Protein AF-A0ABD5TLG0-F1 (afdb_monomer_lite)

pLDDT: mean 77.04, std 17.47, range [35.22, 97.5]

Secondary structure (DSSP, 8-state):
--B-TTT--B-SSHHHHHHHHTTSTT-SS-----------PPPP--------TTHHHHHHHHHHHHHHHHHHHHHHHHHHHHHHHHHHHHHHHHHHHHHHHHHHHHHHHHHHHHHHHHHHHHHHHHHHHHHHHHHHHHHHHHHHTTPPPP-HHHHHHHHHHHHHHHHHHHHHHHHHHHHH-

Foldseek 3Di:
DDADPQPRDDDPDPVVVVVCLVVPPCSPPDDDPPDDPDDDDDDDDDDDDDPDVVVVVVVVVVVVVVVVVVVVVVVVVVVVVVVVVVVVVVVVVVVVVVVVVVVVVVVVVVVVVVVVVVVVVVVVVVVVVVVVVVVVVVVVVVVVDPDDDDCPVVVVVVVVVVCVVVVVVVVVVVVVVVVVD

Sequence (181 aa):
MPACVHCGEEHPLPGSYMSHVLRCKDGNGTKPSSQSSVETPLEEKPDGSSDSPLESRVERIVASQLEPVETELDRLAADIEEVERFATVSLGERRLSQAEANLAEYSASLTEFSERTLEKVNDLEARLEFQTIVLAAIVEAIAESEIEVDASEIQAYRSEQLVTERSASNQLEAAIDELQS

Structure (mmCIF, N/CA/C/O backbone):
data_AF-A0ABD5TLG0-F1
#
_entry.id   AF-A0ABD5TLG0-F1
#
loop_
_atom_site.group_PDB
_atom_site.id
_atom_site.type_symbol
_atom_site.label_atom_id
_atom_site.label_alt_id
_atom_site.label_comp_id
_atom_site.label_asym_id
_atom_site.label_entity_id
_atom_site.label_seq_id
_atom_site.pdbx_PDB_ins_code
_atom_site.Cartn_x
_atom_site.Cartn_y
_atom_site.Cartn_z
_atom_site.occupancy
_atom_site.B_iso_or_equiv
_atom_site.auth_seq_id
_atom_site.auth_comp_id
_atom_site.auth_asym_id
_atom_site.auth_atom_id
_atom_site.pdbx_PDB_model_num
ATOM 1 N N . MET A 1 1 ? 36.985 -13.322 -5.730 1.00 60.03 1 MET A N 1
ATOM 2 C CA . MET A 1 1 ? 35.787 -12.464 -5.611 1.00 60.03 1 MET A CA 1
ATOM 3 C C . MET A 1 1 ? 35.719 -11.609 -6.866 1.00 60.03 1 MET A C 1
ATOM 5 O O . MET A 1 1 ? 36.786 -11.213 -7.323 1.00 60.03 1 MET A O 1
ATOM 9 N N . PRO A 1 2 ? 34.548 -11.402 -7.492 1.00 66.94 2 PRO A N 1
ATOM 10 C CA . PRO A 1 2 ? 34.467 -10.531 -8.657 1.00 66.94 2 PRO A CA 1
ATOM 11 C C . PRO A 1 2 ? 34.753 -9.089 -8.222 1.00 66.94 2 PRO A C 1
ATOM 13 O O . PRO A 1 2 ? 34.002 -8.501 -7.443 1.00 66.94 2 PRO A O 1
ATOM 16 N N . ALA A 1 3 ? 35.873 -8.552 -8.698 1.00 68.19 3 ALA A N 1
ATOM 17 C CA . ALA A 1 3 ? 36.226 -7.151 -8.537 1.00 68.19 3 ALA A CA 1
ATOM 18 C C . ALA A 1 3 ? 35.703 -6.357 -9.735 1.00 68.19 3 ALA A C 1
ATOM 20 O O . ALA A 1 3 ? 35.716 -6.836 -10.876 1.00 68.19 3 ALA A O 1
ATOM 21 N N . CYS A 1 4 ? 35.219 -5.146 -9.489 1.00 71.44 4 CYS A N 1
ATOM 22 C CA . CYS A 1 4 ? 34.874 -4.234 -10.568 1.00 71.44 4 CYS A CA 1
ATOM 23 C C . CYS A 1 4 ? 36.156 -3.786 -11.287 1.00 71.44 4 CYS A C 1
ATOM 25 O O . CYS A 1 4 ? 37.062 -3.236 -10.671 1.00 71.44 4 CYS A O 1
ATOM 27 N N . VAL A 1 5 ? 36.229 -3.985 -12.605 1.00 65.25 5 VAL A N 1
ATOM 28 C CA . VAL A 1 5 ? 37.419 -3.654 -13.417 1.00 65.25 5 VAL A CA 1
ATOM 29 C C . VAL A 1 5 ? 37.673 -2.136 -13.488 1.00 65.25 5 VAL A C 1
ATOM 31 O O . VAL A 1 5 ? 38.778 -1.705 -13.806 1.00 65.25 5 VAL A O 1
ATOM 34 N N . HIS A 1 6 ? 36.670 -1.312 -13.166 1.00 66.44 6 HIS A N 1
ATOM 35 C CA . HIS A 1 6 ? 36.757 0.149 -13.251 1.00 66.44 6 HIS A CA 1
ATOM 36 C C . HIS A 1 6 ? 37.205 0.821 -11.949 1.00 66.44 6 HIS A C 1
ATOM 38 O O . HIS A 1 6 ? 38.019 1.738 -12.002 1.00 66.44 6 HIS A O 1
ATOM 44 N N . CYS A 1 7 ? 36.707 0.376 -10.794 1.00 73.94 7 CYS A N 1
ATOM 45 C CA . CYS A 1 7 ? 37.020 0.983 -9.493 1.00 73.94 7 CYS A CA 1
ATOM 46 C C . CYS A 1 7 ? 37.815 0.063 -8.553 1.00 73.94 7 CYS A C 1
ATOM 48 O O . CYS A 1 7 ? 38.250 0.509 -7.497 1.00 73.94 7 CYS A O 1
ATOM 50 N N . GLY A 1 8 ? 38.003 -1.211 -8.913 1.00 68.75 8 GLY A N 1
ATOM 51 C CA . GLY A 1 8 ? 38.721 -2.192 -8.100 1.00 68.75 8 GLY A CA 1
ATOM 52 C C . GLY A 1 8 ? 37.966 -2.680 -6.861 1.00 68.75 8 GLY A C 1
ATOM 53 O O . GLY A 1 8 ? 38.524 -3.470 -6.107 1.00 68.75 8 GLY A O 1
ATOM 54 N N . GLU A 1 9 ? 36.718 -2.251 -6.636 1.00 75.44 9 GLU A N 1
ATOM 55 C CA . GLU A 1 9 ? 35.939 -2.700 -5.478 1.00 75.44 9 GLU A CA 1
ATOM 56 C C . GLU A 1 9 ? 35.571 -4.183 -5.599 1.00 75.44 9 GLU A C 1
ATOM 58 O O . GLU A 1 9 ? 35.035 -4.644 -6.614 1.00 75.44 9 GLU A O 1
ATOM 63 N N . GLU A 1 10 ? 35.879 -4.938 -4.544 1.00 74.56 10 GLU A N 1
ATOM 64 C CA . GLU A 1 10 ? 35.565 -6.357 -4.438 1.00 74.56 10 GLU A CA 1
ATOM 65 C C . GLU A 1 10 ? 34.160 -6.555 -3.881 1.00 74.56 10 GLU A C 1
ATOM 67 O O . GLU A 1 10 ? 33.802 -6.043 -2.818 1.00 74.56 10 GLU A O 1
ATOM 72 N N . HIS A 1 11 ? 33.361 -7.354 -4.585 1.00 71.25 11 HIS A N 1
ATOM 73 C CA . HIS A 1 11 ? 31.997 -7.642 -4.173 1.00 71.25 11 HIS A CA 1
ATOM 74 C C . HIS A 1 11 ? 31.860 -9.114 -3.768 1.00 71.25 11 HIS A C 1
ATOM 76 O O . HIS A 1 11 ? 32.048 -10.004 -4.602 1.00 71.25 11 HIS A O 1
ATOM 82 N N . PRO A 1 12 ? 31.514 -9.403 -2.499 1.00 62.59 12 PRO A N 1
ATOM 83 C CA . PRO A 1 12 ? 31.435 -10.776 -2.004 1.00 62.59 12 PRO A CA 1
ATOM 84 C C . PRO A 1 12 ? 30.191 -11.522 -2.508 1.00 62.59 12 PRO A C 1
ATOM 86 O O . PRO A 1 12 ? 30.171 -12.750 -2.483 1.00 62.59 12 PRO A O 1
ATOM 89 N N . LEU A 1 13 ? 29.162 -10.808 -2.985 1.00 68.25 13 LEU A N 1
ATOM 90 C CA . LEU A 1 13 ? 27.903 -11.385 -3.452 1.00 68.25 13 LEU A CA 1
ATOM 91 C C . LEU A 1 13 ? 27.626 -11.003 -4.920 1.00 68.25 13 LEU A C 1
ATOM 93 O O . LEU A 1 13 ? 27.804 -9.845 -5.304 1.00 68.25 13 LEU A O 1
ATOM 97 N N . PRO A 1 14 ? 27.128 -11.935 -5.755 1.00 61.38 14 PRO A N 1
ATOM 98 C CA . PRO A 1 14 ? 26.862 -11.665 -7.172 1.00 61.38 14 PRO A CA 1
ATOM 99 C C . PRO A 1 14 ? 25.800 -10.571 -7.381 1.00 61.38 14 PRO A C 1
ATOM 101 O O . PRO A 1 14 ? 25.885 -9.801 -8.337 1.00 61.38 14 PRO A O 1
ATOM 104 N N . GLY A 1 15 ? 24.847 -10.436 -6.451 1.00 63.81 15 GLY A N 1
ATOM 105 C CA . GLY A 1 15 ? 23.844 -9.366 -6.476 1.00 63.81 15 GLY A CA 1
ATOM 106 C C . GLY A 1 15 ? 24.425 -7.971 -6.222 1.00 63.81 15 GLY A C 1
ATOM 107 O O . GLY A 1 15 ? 24.027 -7.013 -6.885 1.00 63.81 15 GLY A O 1
ATOM 108 N N . SER A 1 16 ? 25.410 -7.844 -5.322 1.00 67.75 16 SER A N 1
ATOM 109 C CA . SER A 1 16 ? 26.048 -6.549 -5.054 1.00 67.75 16 SER A CA 1
ATOM 110 C C . SER A 1 16 ? 26.929 -6.111 -6.222 1.00 67.75 16 SER A C 1
ATOM 112 O O . SER A 1 16 ? 26.905 -4.936 -6.581 1.00 67.75 16 SER A O 1
ATOM 114 N N . TYR A 1 17 ? 27.613 -7.058 -6.876 1.00 68.50 17 TYR A N 1
ATOM 115 C CA . TYR A 1 17 ? 28.402 -6.791 -8.081 1.00 68.50 17 TYR A CA 1
ATOM 116 C C . TYR A 1 17 ? 27.538 -6.211 -9.211 1.00 68.50 17 TYR A C 1
ATOM 118 O O . TYR A 1 17 ? 27.853 -5.153 -9.744 1.00 68.50 17 TYR A O 1
ATOM 126 N N . MET A 1 18 ? 26.395 -6.835 -9.516 1.00 64.62 18 MET A N 1
ATOM 127 C CA . MET A 1 18 ? 25.474 -6.347 -10.555 1.00 64.62 18 MET A CA 1
ATOM 128 C C . MET A 1 18 ? 24.918 -4.951 -10.246 1.00 64.62 18 MET A C 1
ATOM 130 O O . MET A 1 18 ? 24.881 -4.090 -11.122 1.00 64.62 18 MET A O 1
ATOM 134 N N . SER A 1 19 ? 24.538 -4.688 -8.992 1.00 70.44 19 SER A N 1
ATOM 135 C CA . SER A 1 19 ? 24.057 -3.359 -8.590 1.00 70.44 19 SER A CA 1
ATOM 136 C C . SER A 1 19 ? 25.137 -2.274 -8.674 1.00 70.44 19 SER A C 1
ATOM 138 O O . SER A 1 19 ? 24.830 -1.123 -8.986 1.00 70.44 19 SER A O 1
ATOM 140 N N . HIS A 1 20 ? 26.395 -2.647 -8.422 1.00 71.44 20 HIS A N 1
ATOM 141 C CA . HIS A 1 20 ? 27.536 -1.748 -8.491 1.00 71.44 20 HIS A CA 1
ATOM 142 C C . HIS A 1 20 ? 27.929 -1.459 -9.941 1.00 71.44 20 HIS A C 1
ATOM 144 O O . HIS A 1 20 ? 28.106 -0.298 -10.286 1.00 71.44 20 HIS A O 1
ATOM 150 N N . VAL A 1 21 ? 27.990 -2.466 -10.820 1.00 66.62 21 VAL A N 1
ATOM 151 C CA . VAL A 1 21 ? 28.310 -2.275 -12.250 1.00 66.62 21 VAL A CA 1
ATOM 152 C C . VAL A 1 21 ? 27.345 -1.286 -12.917 1.00 66.62 21 VAL A C 1
ATOM 154 O O . VAL A 1 21 ? 27.785 -0.436 -13.684 1.00 66.62 21 VAL A O 1
ATOM 157 N N . LEU A 1 22 ? 26.060 -1.313 -12.546 1.00 66.12 22 LEU A N 1
ATOM 158 C CA . LEU A 1 22 ? 25.034 -0.396 -13.066 1.00 66.12 22 LEU A CA 1
ATOM 159 C C . LEU A 1 22 ? 25.115 1.040 -12.517 1.00 66.12 22 LEU A C 1
ATOM 161 O O . LEU A 1 22 ? 24.463 1.936 -13.048 1.00 66.12 22 LEU A O 1
ATOM 165 N N . ARG A 1 23 ? 25.853 1.265 -11.425 1.00 66.31 23 ARG A N 1
ATOM 166 C CA . ARG A 1 23 ? 26.000 2.579 -10.768 1.00 66.31 23 ARG A CA 1
ATOM 167 C C . ARG A 1 23 ? 27.424 3.121 -10.821 1.00 66.31 23 ARG A C 1
ATOM 169 O O . ARG A 1 23 ? 27.643 4.288 -10.502 1.00 66.31 23 ARG A O 1
ATOM 176 N N . CYS A 1 24 ? 28.388 2.280 -11.181 1.00 69.25 24 CYS A N 1
ATOM 177 C CA . CYS A 1 24 ? 29.775 2.658 -11.345 1.00 69.25 24 CYS A CA 1
ATOM 178 C C . CYS A 1 24 ? 29.843 3.700 -12.459 1.00 69.25 24 CYS A C 1
ATOM 180 O O . CYS A 1 24 ? 29.326 3.486 -13.555 1.00 69.25 24 CYS A O 1
ATOM 182 N N . LYS A 1 25 ? 30.459 4.842 -12.149 1.00 56.72 25 LYS A N 1
ATOM 183 C CA . LYS A 1 25 ? 30.400 6.075 -12.943 1.00 56.72 25 LYS A CA 1
ATOM 184 C C . LYS A 1 25 ? 30.894 5.906 -14.391 1.00 56.72 25 LYS A C 1
ATOM 186 O O . LYS A 1 25 ? 30.492 6.684 -15.243 1.00 56.72 25 LYS A O 1
ATOM 191 N N . ASP A 1 26 ? 31.659 4.842 -14.653 1.00 56.91 26 ASP A N 1
ATOM 192 C CA . ASP A 1 26 ? 32.208 4.467 -15.962 1.00 56.91 26 ASP A CA 1
ATOM 193 C C . ASP A 1 26 ? 31.861 3.013 -16.375 1.00 56.91 26 ASP A C 1
ATOM 195 O O . ASP A 1 26 ? 32.507 2.447 -17.255 1.00 56.91 26 ASP A O 1
ATOM 199 N N . GLY A 1 27 ? 30.893 2.370 -15.705 1.00 48.38 27 GLY A N 1
ATOM 200 C CA . GLY A 1 27 ? 30.551 0.946 -15.873 1.00 48.38 27 GLY A CA 1
ATOM 201 C C . GLY A 1 27 ? 29.546 0.637 -16.988 1.00 48.38 27 GLY A C 1
ATOM 202 O O . GLY A 1 27 ? 29.405 -0.522 -17.380 1.00 48.38 27 GLY A O 1
ATOM 203 N N . ASN A 1 28 ? 28.880 1.654 -17.543 1.00 49.31 28 ASN A N 1
ATOM 204 C CA . ASN A 1 28 ? 28.028 1.498 -18.721 1.00 49.31 28 ASN A CA 1
ATOM 205 C C . ASN A 1 28 ? 28.885 1.526 -19.994 1.00 49.31 28 ASN A C 1
ATOM 207 O O . ASN A 1 28 ? 29.003 2.550 -20.654 1.00 49.31 28 ASN A O 1
ATOM 211 N N . GLY A 1 29 ? 29.500 0.390 -20.328 1.00 46.25 29 GLY A N 1
ATOM 212 C CA . GLY A 1 29 ? 29.783 0.005 -21.717 1.00 46.25 29 GLY A CA 1
ATOM 213 C C . GLY A 1 29 ? 30.727 0.870 -22.562 1.00 46.25 29 GLY A C 1
ATOM 214 O O . GLY A 1 29 ? 30.914 0.550 -23.730 1.00 46.25 29 GLY A O 1
ATOM 215 N N . THR A 1 30 ? 31.364 1.912 -22.029 1.00 45.78 30 THR A N 1
ATOM 216 C CA . THR A 1 30 ? 32.297 2.748 -22.798 1.00 45.78 30 THR A CA 1
ATOM 217 C C . THR A 1 30 ? 33.642 2.870 -22.095 1.00 45.78 30 THR A C 1
ATOM 219 O O . THR A 1 30 ? 33.919 3.839 -21.392 1.00 45.78 30 THR A O 1
ATOM 222 N N . LYS A 1 31 ? 34.539 1.918 -22.358 1.00 39.62 31 LYS A N 1
ATOM 223 C CA . LYS A 1 31 ? 35.945 2.282 -22.547 1.00 39.62 31 LYS A CA 1
ATOM 224 C C . LYS A 1 31 ? 36.319 1.985 -23.997 1.00 39.62 31 LYS A C 1
ATOM 226 O O . LYS A 1 31 ? 36.220 0.824 -24.395 1.00 39.62 31 LYS A O 1
ATOM 231 N N . PRO A 1 32 ? 36.768 2.979 -24.786 1.00 39.19 32 PRO A N 1
ATOM 232 C CA . PRO A 1 32 ? 37.540 2.670 -25.976 1.00 39.19 32 PRO A CA 1
ATOM 233 C C . PRO A 1 32 ? 38.790 1.917 -25.513 1.00 39.19 32 PRO A C 1
ATOM 235 O O . PRO A 1 32 ? 39.414 2.283 -24.514 1.00 39.19 32 PRO A O 1
ATOM 238 N N . SER A 1 33 ? 39.111 0.826 -26.203 1.00 38.72 33 SER A N 1
ATOM 239 C CA . SER A 1 33 ? 40.317 0.039 -25.969 1.00 38.72 33 SER A CA 1
ATOM 240 C C . SER A 1 33 ? 41.541 0.959 -25.932 1.00 38.72 33 SER A C 1
ATOM 242 O O . SER A 1 33 ? 41.984 1.472 -26.958 1.00 38.72 33 SER A O 1
ATOM 244 N N . SER A 1 34 ? 42.104 1.174 -24.745 1.00 44.09 34 SER A N 1
ATOM 245 C CA . SER A 1 34 ? 43.398 1.826 -24.571 1.00 44.09 34 SER A CA 1
ATOM 246 C C . SER A 1 34 ? 44.507 0.795 -24.779 1.00 44.09 34 SER A C 1
ATOM 248 O O . SER A 1 34 ? 45.222 0.452 -23.840 1.00 44.09 34 SER A O 1
ATOM 250 N N . GLN A 1 35 ? 44.616 0.267 -25.997 1.00 42.88 35 GLN A N 1
ATOM 251 C CA . GLN A 1 35 ? 45.813 -0.402 -26.502 1.00 42.88 35 GLN A CA 1
ATOM 252 C C . GLN A 1 35 ? 45.936 -0.132 -28.003 1.00 42.88 35 GLN A C 1
ATOM 254 O O . GLN A 1 35 ? 45.425 -0.877 -28.830 1.00 42.88 35 GLN A O 1
ATOM 259 N N . SER A 1 36 ? 46.633 0.949 -28.345 1.00 35.22 36 SER A N 1
ATOM 260 C CA . SER A 1 36 ? 47.393 1.031 -29.593 1.00 35.22 36 SER A CA 1
ATOM 261 C C . SER A 1 36 ? 48.515 2.050 -29.416 1.00 35.22 36 SER A C 1
ATOM 263 O O . SER A 1 36 ? 48.498 3.144 -29.972 1.00 35.22 36 SER A O 1
ATOM 265 N N . SER A 1 37 ? 49.493 1.683 -28.591 1.00 43.41 37 SER A N 1
ATOM 266 C CA . SER A 1 37 ? 50.826 2.270 -28.659 1.00 43.41 37 SER A CA 1
ATOM 267 C C . SER A 1 37 ? 51.508 1.689 -29.896 1.00 43.41 37 SER A C 1
ATOM 269 O O . SER A 1 37 ? 52.088 0.608 -29.832 1.00 43.41 37 SER A O 1
ATOM 271 N N . VAL A 1 38 ? 51.398 2.376 -31.030 1.00 38.44 38 VAL A N 1
ATOM 272 C CA . VAL A 1 38 ? 52.287 2.149 -32.173 1.00 38.44 38 VAL A CA 1
ATOM 273 C C . VAL A 1 38 ? 53.039 3.450 -32.401 1.00 38.44 38 VAL A C 1
ATOM 275 O O . VAL A 1 38 ? 52.617 4.328 -33.149 1.00 38.44 38 VAL A O 1
ATOM 278 N N . GLU A 1 39 ? 54.156 3.582 -31.690 1.00 42.38 39 GLU A N 1
ATOM 279 C CA . GLU A 1 39 ? 55.247 4.447 -32.119 1.00 42.38 39 GLU A CA 1
ATOM 280 C C . GLU A 1 39 ? 55.727 3.912 -33.470 1.00 42.38 39 GLU A C 1
ATOM 282 O O . GLU A 1 39 ? 56.238 2.796 -33.559 1.00 42.38 39 GLU A O 1
ATOM 287 N N . THR A 1 40 ? 55.529 4.690 -34.532 1.00 39.88 40 THR A N 1
ATOM 288 C CA . THR A 1 40 ? 56.193 4.439 -35.815 1.00 39.88 40 THR A CA 1
ATOM 289 C C . THR A 1 40 ? 57.170 5.592 -36.048 1.00 39.88 40 THR A C 1
ATOM 291 O O . THR A 1 40 ? 56.770 6.744 -35.862 1.00 39.88 40 THR A O 1
ATOM 294 N N . PRO A 1 41 ? 58.444 5.330 -36.392 1.00 40.78 41 PRO A N 1
ATOM 295 C CA . PRO A 1 41 ? 59.437 6.381 -36.590 1.00 40.78 41 PRO A CA 1
ATOM 296 C C . PRO A 1 41 ? 59.067 7.263 -37.785 1.00 40.78 41 PRO A C 1
ATOM 298 O O . PRO A 1 41 ? 58.668 6.753 -38.830 1.00 40.78 41 PRO A O 1
ATOM 301 N N . LEU A 1 42 ? 59.241 8.580 -37.638 1.00 44.78 42 LEU A N 1
ATOM 302 C CA . LEU A 1 42 ? 59.277 9.500 -38.772 1.00 44.78 42 LEU A CA 1
ATOM 303 C C . LEU A 1 42 ? 60.458 9.129 -39.683 1.00 44.78 42 LEU A C 1
ATOM 305 O O . LEU A 1 42 ? 61.609 9.281 -39.277 1.00 44.78 42 LEU A O 1
ATOM 309 N N . GLU A 1 43 ? 60.172 8.716 -40.917 1.00 40.66 43 GLU A N 1
ATOM 310 C CA . GLU A 1 43 ? 61.109 8.855 -42.034 1.00 40.66 43 GLU A CA 1
ATOM 311 C C . GLU A 1 43 ? 60.755 10.105 -42.852 1.00 40.66 43 GLU A C 1
ATOM 313 O O . GLU A 1 43 ? 59.594 10.386 -43.154 1.00 40.66 43 GLU A O 1
ATOM 318 N N . GLU A 1 44 ? 61.786 10.886 -43.168 1.00 40.00 44 GLU A N 1
ATOM 319 C CA . GLU A 1 44 ? 61.725 12.107 -43.964 1.00 40.00 44 GLU A CA 1
ATOM 320 C C . GLU A 1 44 ? 61.554 11.839 -45.474 1.00 40.00 44 GLU A C 1
ATOM 322 O O . GLU A 1 44 ? 62.341 11.102 -46.062 1.00 40.00 44 GLU A O 1
ATOM 327 N N . LYS A 1 45 ? 60.673 12.653 -46.090 1.00 38.41 45 LYS A N 1
ATOM 328 C CA . LYS A 1 45 ? 60.737 13.261 -47.449 1.00 38.41 45 LYS A CA 1
ATOM 329 C C . LYS A 1 45 ? 60.519 12.368 -48.697 1.00 38.41 45 LYS A C 1
ATOM 331 O O . LYS A 1 45 ? 60.845 11.190 -48.668 1.00 38.41 45 LYS A O 1
ATOM 336 N N . PRO A 1 46 ? 60.025 12.929 -49.837 1.00 44.97 46 PRO A N 1
ATOM 337 C CA . PRO A 1 46 ? 60.113 14.341 -50.244 1.00 44.97 46 PRO A CA 1
ATOM 338 C C . PRO A 1 46 ? 58.794 15.046 -50.614 1.00 44.97 46 PRO A C 1
ATOM 340 O O . PRO A 1 46 ? 57.812 14.432 -51.015 1.00 44.97 46 PRO A O 1
ATOM 343 N N . ASP A 1 47 ? 58.847 16.381 -50.545 1.00 48.22 47 ASP A N 1
ATOM 344 C CA . ASP A 1 47 ? 58.015 17.299 -51.330 1.00 48.22 47 ASP A CA 1
ATOM 345 C C . ASP A 1 47 ? 57.933 16.833 -52.790 1.00 48.22 47 ASP A C 1
ATOM 347 O O . ASP A 1 47 ? 58.955 16.678 -53.464 1.00 48.22 47 ASP A O 1
ATOM 351 N N . GLY A 1 48 ? 56.713 16.646 -53.284 1.00 39.47 48 GLY A N 1
ATOM 352 C CA . GLY A 1 48 ? 56.453 16.178 -54.639 1.00 39.47 48 GLY A CA 1
ATOM 353 C C . GLY A 1 48 ? 55.026 16.486 -55.058 1.00 39.47 48 GLY A C 1
ATOM 354 O O . GLY A 1 48 ? 54.195 15.594 -55.156 1.00 39.47 48 GLY A O 1
ATOM 355 N N . SER A 1 49 ? 54.748 17.768 -55.288 1.00 52.62 49 SER A N 1
ATOM 356 C CA . SER A 1 49 ? 53.553 18.246 -55.980 1.00 52.62 49 SER A CA 1
ATOM 357 C C . SER A 1 49 ? 53.423 17.568 -57.350 1.00 52.62 4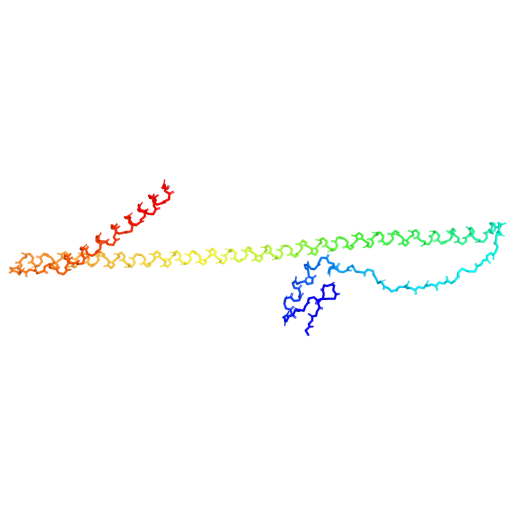9 SER A C 1
ATOM 359 O O . SER A 1 49 ? 54.046 17.971 -58.332 1.00 52.62 49 SER A O 1
ATOM 361 N N . SER A 1 50 ? 52.593 16.535 -57.414 1.00 53.16 50 SER A N 1
ATOM 362 C CA . SER A 1 50 ? 51.888 16.149 -58.627 1.00 53.16 50 SER A CA 1
ATOM 363 C C . SER A 1 50 ? 50.564 15.530 -58.210 1.00 53.16 50 SER A C 1
ATOM 365 O O . SER A 1 50 ? 50.523 14.350 -57.876 1.00 53.16 50 SER A O 1
ATOM 367 N N . ASP A 1 51 ? 49.507 16.344 -58.232 1.00 59.75 51 ASP A N 1
ATOM 368 C CA . ASP A 1 51 ? 48.114 15.895 -58.269 1.00 59.75 51 ASP A CA 1
ATOM 369 C C . ASP A 1 51 ? 47.993 14.876 -59.405 1.00 59.75 51 ASP A C 1
ATOM 371 O O . ASP A 1 51 ? 47.873 15.224 -60.588 1.00 59.75 51 ASP A O 1
ATOM 375 N N . SER A 1 52 ? 48.149 13.596 -59.076 1.00 62.22 52 SER A N 1
ATOM 376 C CA . SER A 1 52 ? 48.033 12.561 -60.081 1.00 62.22 52 SER A CA 1
ATOM 377 C C . SER A 1 52 ? 46.536 12.384 -60.350 1.00 62.22 52 SER A C 1
ATOM 379 O O . SER A 1 52 ? 45.751 12.223 -59.415 1.00 62.22 52 SER A O 1
ATOM 381 N N . PRO A 1 53 ? 46.086 12.372 -61.617 1.00 74.62 53 PRO A N 1
ATOM 382 C CA . PRO A 1 53 ? 44.669 12.187 -61.941 1.00 74.62 53 PRO A CA 1
ATOM 383 C C . PRO A 1 53 ? 44.113 10.837 -61.451 1.00 74.62 53 PRO A C 1
ATOM 385 O O . PRO A 1 53 ? 42.902 10.618 -61.485 1.00 74.62 53 PRO A O 1
ATOM 388 N N . LEU A 1 54 ? 44.992 9.925 -61.020 1.00 75.56 54 LEU A N 1
ATOM 389 C CA . LEU A 1 54 ? 44.657 8.677 -60.349 1.00 75.56 54 LEU A CA 1
ATOM 390 C C . LEU A 1 54 ? 44.296 8.901 -58.878 1.00 75.56 54 LEU A C 1
ATOM 392 O O . LEU A 1 54 ? 43.298 8.348 -58.434 1.00 75.56 54 LEU A O 1
ATOM 396 N N . GLU A 1 55 ? 45.031 9.733 -58.150 1.00 80.19 55 GLU A N 1
ATOM 397 C CA . GLU A 1 55 ? 44.789 10.021 -56.732 1.00 80.19 55 GLU A CA 1
ATOM 398 C C . GLU A 1 55 ? 43.464 10.764 -56.534 1.00 80.19 55 GLU A C 1
ATOM 400 O O . GLU A 1 55 ? 42.593 10.276 -55.815 1.00 80.19 55 GLU A O 1
ATOM 405 N N . SER A 1 56 ? 43.197 11.803 -57.334 1.00 77.94 56 SER A N 1
ATOM 406 C CA . SER A 1 56 ? 41.892 12.489 -57.324 1.00 77.94 56 SER A CA 1
ATOM 407 C C . SER A 1 56 ? 40.732 11.589 -57.786 1.00 77.94 56 SER A C 1
ATOM 409 O O . SER A 1 56 ? 39.558 11.875 -57.534 1.00 77.94 56 SER A O 1
ATOM 411 N N . ARG A 1 57 ? 41.024 10.503 -58.518 1.00 81.31 57 ARG A N 1
ATOM 412 C CA . ARG A 1 57 ? 40.017 9.523 -58.949 1.00 81.31 57 ARG A CA 1
ATOM 413 C C . ARG A 1 57 ? 39.760 8.462 -57.887 1.00 81.31 57 ARG A C 1
ATOM 415 O O . ARG A 1 57 ? 38.606 8.077 -57.721 1.00 81.31 57 ARG A O 1
ATOM 422 N N . VAL A 1 58 ? 40.794 8.020 -57.178 1.00 83.50 58 VAL A N 1
ATOM 423 C CA . VAL A 1 58 ? 40.671 7.137 -56.013 1.00 83.50 58 VAL A CA 1
ATOM 424 C C . VAL A 1 58 ? 39.893 7.852 -54.916 1.00 83.50 58 VAL A C 1
ATOM 426 O O . VAL A 1 58 ? 38.914 7.297 -54.434 1.00 83.50 58 VAL A O 1
ATOM 429 N N . GLU A 1 59 ? 40.227 9.104 -54.612 1.00 82.44 59 GLU A N 1
ATOM 430 C CA . GLU A 1 59 ? 39.542 9.895 -53.586 1.00 82.44 59 GLU A CA 1
ATOM 431 C C . GLU A 1 59 ? 38.052 10.088 -53.900 1.00 82.44 59 GLU A C 1
ATOM 433 O O . GLU A 1 59 ? 37.200 9.892 -53.039 1.00 82.44 59 GLU A O 1
ATOM 438 N N . ARG A 1 60 ? 37.702 10.340 -55.168 1.00 82.88 60 ARG A N 1
ATOM 439 C CA . ARG A 1 60 ? 36.298 10.421 -55.603 1.00 82.88 60 ARG A CA 1
ATOM 440 C C . ARG A 1 60 ? 35.551 9.093 -55.472 1.00 82.88 60 ARG A C 1
ATOM 442 O O . ARG A 1 60 ? 34.383 9.093 -55.099 1.00 82.88 60 ARG A O 1
ATOM 449 N N . ILE A 1 61 ? 36.192 7.976 -55.821 1.00 84.00 61 ILE A N 1
ATOM 450 C CA . ILE A 1 61 ? 35.575 6.646 -55.707 1.00 84.00 61 ILE A CA 1
ATOM 451 C C . ILE A 1 61 ? 35.377 6.296 -54.231 1.00 84.00 61 ILE A C 1
ATOM 453 O O . ILE A 1 61 ? 34.295 5.850 -53.860 1.00 84.00 61 ILE A O 1
ATOM 457 N N . VAL A 1 62 ? 36.382 6.554 -53.396 1.00 84.56 62 VAL A N 1
ATOM 458 C CA . VAL A 1 62 ? 36.322 6.333 -51.948 1.00 84.56 62 VAL A CA 1
ATOM 459 C C . VAL A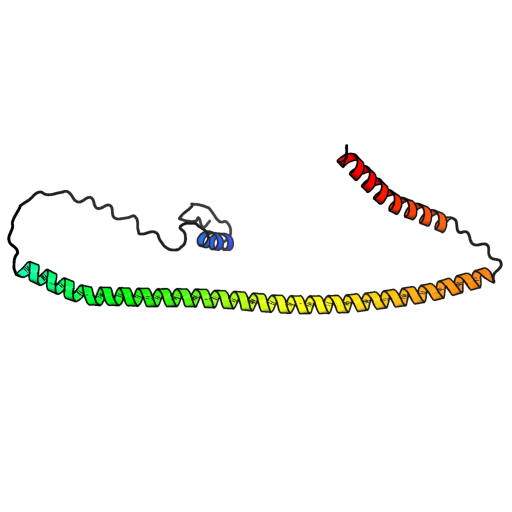 1 62 ? 35.234 7.200 -51.318 1.00 84.56 62 VAL A C 1
ATOM 461 O O . VAL A 1 62 ? 34.388 6.659 -50.619 1.00 84.56 62 VAL A O 1
ATOM 464 N N . ALA A 1 63 ? 35.155 8.490 -51.649 1.00 83.88 63 ALA A N 1
ATOM 465 C CA . ALA A 1 63 ? 34.075 9.365 -51.188 1.00 83.88 63 ALA A CA 1
ATOM 466 C C . ALA A 1 63 ? 32.688 8.854 -51.619 1.00 83.88 63 ALA A C 1
ATOM 468 O O . ALA A 1 63 ? 31.779 8.776 -50.799 1.00 83.88 63 ALA A O 1
ATOM 469 N N . SER A 1 64 ? 32.540 8.409 -52.874 1.00 84.69 64 SER A N 1
ATOM 470 C CA . SER A 1 64 ? 31.268 7.859 -53.372 1.00 84.69 64 SER A CA 1
ATOM 471 C C . SER A 1 64 ? 30.862 6.532 -52.722 1.00 84.69 64 SER A C 1
ATOM 473 O O . SER A 1 64 ? 29.691 6.168 -52.750 1.00 84.69 64 SER A O 1
ATOM 475 N N . GLN A 1 65 ? 31.825 5.787 -52.171 1.00 85.12 65 GLN A N 1
ATOM 476 C CA . GLN A 1 65 ? 31.573 4.544 -51.442 1.00 85.12 65 GLN A CA 1
ATOM 477 C C . GLN A 1 65 ? 31.407 4.770 -49.936 1.00 85.12 65 GLN A C 1
ATOM 479 O O . GLN A 1 65 ? 30.726 3.979 -49.294 1.00 85.12 65 GLN A O 1
ATOM 484 N N . LEU A 1 66 ? 31.988 5.835 -49.380 1.00 89.06 66 LEU A N 1
ATOM 485 C CA . LEU A 1 66 ? 31.829 6.225 -47.978 1.00 89.06 66 LEU A CA 1
ATOM 486 C C . LEU A 1 66 ? 30.453 6.833 -47.708 1.00 89.06 66 LEU A C 1
ATOM 488 O O . LEU A 1 66 ? 29.819 6.442 -46.740 1.00 89.06 66 LEU A O 1
ATOM 492 N N . GLU A 1 67 ? 29.949 7.696 -48.590 1.00 90.62 67 GLU A N 1
ATOM 493 C CA . GLU A 1 67 ? 28.637 8.347 -48.442 1.00 90.62 67 GLU A CA 1
ATOM 494 C C . GLU A 1 67 ? 27.464 7.374 -48.153 1.00 90.62 67 GLU A C 1
ATOM 496 O O . GLU A 1 67 ? 26.708 7.609 -47.202 1.00 90.62 67 GLU A O 1
ATOM 501 N N . PRO A 1 68 ? 27.284 6.252 -48.886 1.00 90.94 68 PRO A N 1
ATOM 502 C CA . PRO A 1 68 ? 26.225 5.295 -48.569 1.00 90.94 68 PRO A CA 1
ATOM 503 C C . PRO A 1 68 ? 26.472 4.554 -47.250 1.00 90.94 68 PRO A C 1
ATOM 505 O O . PRO A 1 68 ? 25.511 4.246 -46.550 1.00 90.94 68 PRO A O 1
ATOM 508 N N . VAL A 1 69 ? 27.732 4.295 -46.890 1.00 90.00 69 VAL A N 1
ATOM 509 C CA . VAL A 1 69 ? 28.086 3.634 -45.624 1.00 90.00 69 VAL A CA 1
ATOM 510 C C . VAL A 1 69 ? 27.823 4.563 -44.443 1.00 90.00 69 VAL A C 1
ATOM 512 O O . VAL A 1 69 ? 27.256 4.123 -43.452 1.00 90.00 69 VAL A O 1
ATOM 515 N N . GLU A 1 70 ? 28.173 5.843 -44.548 1.00 92.19 70 GLU A N 1
ATOM 516 C CA . GLU A 1 70 ? 27.877 6.865 -43.536 1.00 92.19 70 GLU A CA 1
ATOM 517 C C . GLU A 1 70 ? 26.366 7.021 -43.347 1.00 92.19 70 GLU A C 1
ATOM 519 O O . GLU A 1 70 ? 25.875 6.983 -42.223 1.00 92.19 70 GLU A O 1
ATOM 524 N N . THR A 1 71 ? 25.613 7.058 -44.447 1.00 93.06 71 THR A N 1
ATOM 525 C CA . THR A 1 71 ? 24.144 7.100 -44.401 1.00 93.06 71 THR A CA 1
ATOM 526 C C . THR A 1 71 ? 23.558 5.855 -43.725 1.00 93.06 71 THR A C 1
ATOM 528 O O . THR A 1 71 ? 22.595 5.943 -42.962 1.00 93.06 71 THR A O 1
ATOM 531 N N . GLU A 1 72 ? 24.118 4.675 -43.998 1.00 94.00 72 GLU A N 1
ATOM 532 C CA . GLU A 1 72 ? 23.675 3.428 -43.376 1.00 94.00 72 GLU A CA 1
ATOM 533 C C . GLU A 1 72 ? 24.065 3.356 -41.892 1.00 94.00 72 GLU A C 1
ATOM 535 O O . GLU A 1 72 ? 23.271 2.876 -41.083 1.00 94.00 72 GLU A O 1
ATOM 540 N N . LEU A 1 73 ? 25.223 3.900 -41.509 1.00 92.00 73 LEU A N 1
ATOM 541 C CA . LEU A 1 73 ? 25.632 4.047 -40.111 1.00 92.00 73 LEU A CA 1
ATOM 542 C C . LEU A 1 73 ? 24.716 5.006 -39.348 1.00 92.00 73 LEU A C 1
ATOM 544 O O . LEU A 1 73 ? 24.285 4.659 -38.251 1.00 92.00 73 LEU A O 1
ATOM 548 N N . ASP A 1 74 ? 24.363 6.151 -39.929 1.00 95.38 74 ASP A N 1
ATOM 549 C CA . ASP A 1 74 ? 23.419 7.099 -39.325 1.00 95.38 74 ASP A CA 1
ATOM 550 C C . ASP A 1 74 ? 22.037 6.463 -39.149 1.00 95.38 74 ASP A C 1
ATOM 552 O O . ASP A 1 74 ? 21.393 6.604 -38.105 1.00 95.38 74 ASP A O 1
ATOM 556 N N . ARG A 1 75 ? 21.594 5.690 -40.148 1.00 95.44 75 ARG A N 1
ATOM 557 C CA . ARG A 1 75 ? 20.342 4.937 -40.071 1.00 95.44 75 ARG A CA 1
ATOM 558 C C . ARG A 1 75 ? 20.388 3.881 -38.964 1.00 95.44 75 ARG A C 1
ATOM 560 O O . ARG A 1 75 ? 19.447 3.783 -38.182 1.00 95.44 75 ARG A O 1
ATOM 567 N N . LEU A 1 76 ? 21.464 3.100 -38.883 1.00 94.31 76 LEU A N 1
ATOM 568 C CA . LEU A 1 76 ? 21.634 2.085 -37.841 1.00 94.31 76 LEU A CA 1
ATOM 569 C C . LEU A 1 76 ? 21.738 2.710 -36.447 1.00 94.31 76 LEU A C 1
ATOM 571 O O . LEU A 1 76 ? 21.188 2.158 -35.498 1.00 94.31 76 LEU A O 1
ATOM 575 N N . ALA A 1 77 ? 22.397 3.861 -36.315 1.00 94.00 77 ALA A N 1
ATOM 576 C CA . ALA A 1 77 ? 22.463 4.601 -35.060 1.00 94.00 77 ALA A CA 1
ATOM 577 C C . ALA A 1 77 ? 21.068 5.060 -34.605 1.00 94.00 77 ALA A C 1
ATOM 579 O O . ALA A 1 77 ? 20.720 4.882 -33.437 1.00 94.00 77 ALA A O 1
ATOM 580 N N . ALA A 1 78 ? 20.244 5.568 -35.527 1.00 94.62 78 ALA A N 1
ATOM 581 C CA . ALA A 1 78 ? 18.860 5.939 -35.237 1.00 94.62 78 ALA A CA 1
ATOM 582 C C . ALA A 1 78 ? 17.995 4.724 -34.845 1.00 94.62 78 ALA A C 1
ATOM 584 O O . ALA A 1 78 ? 17.253 4.793 -33.862 1.00 94.62 78 ALA A O 1
ATOM 585 N N . ASP A 1 79 ? 18.132 3.601 -35.561 1.00 93.88 79 ASP A N 1
ATOM 586 C CA . ASP A 1 79 ? 17.430 2.349 -35.243 1.00 93.88 79 ASP A CA 1
ATOM 587 C C . ASP A 1 79 ? 17.832 1.838 -33.834 1.00 93.88 79 ASP A C 1
ATOM 589 O O . ASP A 1 79 ? 16.981 1.381 -33.067 1.00 93.88 79 ASP A O 1
ATOM 593 N N . ILE A 1 80 ? 19.113 1.945 -33.449 1.00 92.75 80 ILE A N 1
ATOM 594 C CA . ILE A 1 80 ? 19.596 1.573 -32.104 1.00 92.75 80 ILE A CA 1
ATOM 595 C C . ILE A 1 80 ? 18.992 2.481 -31.029 1.00 92.75 80 ILE A C 1
ATOM 597 O O . ILE A 1 80 ? 18.494 1.973 -30.022 1.00 92.75 80 ILE A O 1
ATOM 601 N N . GLU A 1 81 ? 18.985 3.800 -31.237 1.00 93.00 81 GLU A N 1
ATOM 602 C CA . GLU A 1 81 ? 18.403 4.749 -30.279 1.00 93.00 81 GLU A CA 1
ATOM 603 C C . GLU A 1 81 ? 16.906 4.469 -30.049 1.00 93.00 81 GLU A C 1
ATOM 605 O O . GLU A 1 81 ? 16.402 4.533 -28.922 1.00 93.00 81 GLU A O 1
ATOM 610 N N . GLU A 1 82 ? 16.177 4.109 -31.108 1.00 92.19 82 GLU A N 1
ATOM 611 C CA . GLU A 1 82 ? 14.772 3.723 -31.004 1.00 92.19 82 GLU A CA 1
ATOM 612 C C . GLU A 1 82 ? 14.585 2.442 -30.177 1.00 92.19 82 GLU A C 1
ATOM 614 O O . GLU A 1 82 ? 13.715 2.394 -29.299 1.00 92.19 82 GLU A O 1
ATOM 619 N N . VAL A 1 83 ? 15.429 1.429 -30.389 1.00 89.88 83 VAL A N 1
ATOM 620 C CA . VAL A 1 83 ? 15.400 0.180 -29.611 1.00 89.88 83 VAL A CA 1
ATOM 621 C C . VAL A 1 83 ? 15.734 0.430 -28.139 1.00 89.88 83 VAL A C 1
ATOM 623 O O . VAL A 1 83 ? 15.060 -0.114 -27.259 1.00 89.88 83 VAL A O 1
ATOM 626 N N . GLU A 1 84 ? 16.721 1.274 -27.839 1.00 90.56 84 GLU A N 1
ATOM 627 C CA . GLU A 1 84 ? 17.064 1.654 -26.462 1.00 90.56 84 GLU A CA 1
ATOM 628 C C . GLU A 1 84 ? 15.908 2.382 -25.768 1.00 90.56 84 GLU A C 1
ATOM 630 O O . GLU A 1 84 ? 15.571 2.088 -24.609 1.00 90.56 84 GLU A O 1
ATOM 635 N N . ARG A 1 85 ? 15.238 3.289 -26.487 1.00 89.38 85 ARG A N 1
ATOM 636 C CA . ARG A 1 85 ? 14.043 3.980 -25.994 1.00 89.38 85 ARG A CA 1
ATOM 637 C C . ARG A 1 85 ? 12.912 2.990 -25.725 1.00 89.38 85 ARG A C 1
ATOM 639 O O . ARG A 1 85 ? 12.315 3.033 -24.649 1.00 89.38 85 ARG A O 1
ATOM 646 N N . PHE A 1 86 ? 12.660 2.059 -26.645 1.00 88.56 86 PHE A N 1
ATOM 647 C CA . PHE A 1 86 ? 11.649 1.014 -26.478 1.00 88.56 86 PHE A CA 1
ATOM 648 C C . PHE A 1 86 ? 11.949 0.104 -25.280 1.00 88.56 86 PHE A C 1
ATOM 650 O O . PHE A 1 86 ? 11.052 -0.191 -24.484 1.00 88.56 86 PHE A O 1
ATOM 657 N N . ALA A 1 87 ? 13.206 -0.309 -25.108 1.00 85.50 87 ALA A N 1
ATOM 658 C CA . ALA A 1 87 ? 13.634 -1.120 -23.972 1.00 85.50 87 ALA A CA 1
ATOM 659 C C . ALA A 1 87 ? 13.430 -0.374 -22.646 1.00 85.50 87 ALA A C 1
ATOM 661 O O . ALA A 1 87 ? 12.916 -0.949 -21.684 1.00 85.50 87 ALA A O 1
ATOM 662 N N . THR A 1 88 ? 13.766 0.916 -22.606 1.00 89.25 88 THR A N 1
ATOM 663 C CA . THR A 1 88 ? 13.591 1.763 -21.419 1.00 89.25 88 THR A CA 1
ATOM 664 C C . THR A 1 88 ? 12.117 1.932 -21.061 1.00 89.25 88 THR A C 1
ATOM 666 O O . THR A 1 88 ? 11.743 1.730 -19.904 1.00 89.25 88 THR A O 1
ATOM 669 N N . VAL A 1 89 ? 11.271 2.236 -22.049 1.00 86.50 89 VAL A N 1
ATOM 670 C CA . VAL A 1 89 ? 9.817 2.359 -21.862 1.00 86.50 89 VAL A CA 1
ATOM 671 C C . VAL A 1 89 ? 9.226 1.034 -21.384 1.00 86.50 89 VAL A C 1
ATOM 673 O O . VAL A 1 89 ? 8.546 1.008 -20.363 1.00 86.50 89 VAL A O 1
ATOM 676 N N . SER A 1 90 ? 9.575 -0.081 -22.029 1.00 81.19 90 SER A N 1
ATOM 677 C CA . SER A 1 90 ? 9.079 -1.416 -21.664 1.00 81.19 90 SER A CA 1
ATOM 678 C C . SER A 1 90 ? 9.499 -1.839 -20.252 1.00 81.19 90 SER A C 1
ATOM 680 O O . SER A 1 90 ? 8.723 -2.451 -19.516 1.00 81.19 90 SER A O 1
ATOM 682 N N . LEU A 1 91 ? 10.735 -1.532 -19.845 1.00 83.56 91 LEU A N 1
ATOM 683 C CA . LEU A 1 91 ? 11.205 -1.791 -18.481 1.00 83.56 91 LEU A CA 1
ATOM 684 C C . LEU A 1 91 ? 10.494 -0.897 -17.460 1.00 83.56 91 LEU A C 1
ATOM 686 O O . LEU A 1 91 ? 10.161 -1.371 -16.371 1.00 83.56 91 LEU A O 1
ATOM 690 N N . GLY A 1 92 ? 10.252 0.368 -17.808 1.00 87.44 92 GLY A N 1
ATOM 691 C CA . GLY A 1 92 ? 9.467 1.298 -16.999 1.00 87.44 92 GLY A CA 1
ATOM 692 C C . GLY A 1 92 ? 8.038 0.801 -16.789 1.00 87.44 92 GLY A C 1
ATOM 693 O O . GLY A 1 92 ? 7.584 0.715 -15.651 1.00 87.44 92 GLY A O 1
ATOM 694 N N . GLU A 1 93 ? 7.371 0.381 -17.860 1.00 88.75 93 GLU A N 1
ATOM 695 C CA . GLU A 1 93 ? 5.992 -0.108 -17.834 1.00 88.75 93 GLU A CA 1
ATOM 696 C C . GLU A 1 93 ? 5.848 -1.410 -17.039 1.00 88.75 93 GLU A C 1
ATOM 698 O O . GLU A 1 93 ? 4.919 -1.549 -16.243 1.00 88.75 93 GLU A O 1
ATOM 703 N N . ARG A 1 94 ? 6.815 -2.333 -17.144 1.00 83.69 94 ARG A N 1
ATOM 704 C CA . ARG A 1 94 ? 6.849 -3.537 -16.293 1.00 83.69 94 ARG A CA 1
ATOM 705 C C . ARG A 1 94 ? 6.991 -3.196 -14.812 1.00 83.69 94 ARG A C 1
ATOM 707 O O . ARG A 1 94 ? 6.302 -3.789 -13.986 1.00 83.69 94 ARG A O 1
ATOM 714 N N . ARG A 1 95 ? 7.877 -2.254 -14.467 1.00 85.19 95 ARG A N 1
ATOM 715 C CA . ARG A 1 95 ? 8.053 -1.806 -13.073 1.00 85.19 95 ARG A CA 1
ATOM 716 C C . ARG A 1 95 ? 6.798 -1.124 -12.542 1.00 85.19 95 ARG A C 1
ATOM 718 O O . ARG A 1 95 ? 6.430 -1.367 -11.397 1.00 85.19 95 ARG A O 1
ATOM 725 N N . LEU A 1 96 ? 6.151 -0.308 -13.368 1.00 91.31 96 LEU A N 1
ATOM 726 C CA . LEU A 1 96 ? 4.908 0.371 -13.021 1.00 91.31 96 LEU A CA 1
ATOM 727 C C . LEU A 1 96 ? 3.771 -0.637 -12.813 1.00 91.31 96 LEU A C 1
ATOM 729 O O . LEU A 1 96 ? 3.163 -0.636 -11.751 1.00 91.31 96 LEU A O 1
ATOM 733 N N . SER A 1 97 ? 3.595 -1.583 -13.738 1.00 90.12 97 SER A N 1
ATOM 734 C CA . SER A 1 97 ? 2.608 -2.668 -13.615 1.00 90.12 97 SER A CA 1
ATOM 735 C C . SER A 1 97 ? 2.824 -3.502 -12.346 1.00 90.12 97 SER A C 1
ATOM 737 O O . SER A 1 97 ? 1.875 -3.873 -11.660 1.00 90.12 97 SER A O 1
ATOM 739 N N . GLN A 1 98 ? 4.084 -3.790 -11.998 1.00 91.31 98 GLN A N 1
ATOM 740 C CA . GLN A 1 98 ? 4.412 -4.511 -10.768 1.00 91.31 98 GLN A CA 1
ATOM 741 C C . GLN A 1 98 ? 4.100 -3.684 -9.512 1.00 91.31 98 GLN A C 1
ATOM 743 O O . GLN A 1 98 ? 3.595 -4.227 -8.531 1.00 91.31 98 GLN A O 1
ATOM 748 N N . ALA A 1 99 ? 4.382 -2.380 -9.528 1.00 88.75 99 ALA A N 1
ATOM 749 C CA . ALA A 1 99 ? 4.041 -1.491 -8.422 1.00 88.75 99 ALA A CA 1
ATOM 750 C C . ALA A 1 99 ? 2.520 -1.376 -8.237 1.00 88.75 99 ALA A C 1
ATOM 752 O O . ALA A 1 99 ? 2.045 -1.445 -7.106 1.00 88.75 99 ALA A O 1
ATOM 753 N N . GLU A 1 100 ? 1.758 -1.268 -9.326 1.00 92.00 100 GLU A N 1
ATOM 754 C CA . GLU A 1 100 ? 0.292 -1.252 -9.301 1.00 92.00 100 GLU A CA 1
ATOM 755 C C . GLU A 1 100 ? -0.286 -2.555 -8.740 1.00 92.00 100 GLU A C 1
ATOM 757 O O . GLU A 1 100 ? -1.165 -2.511 -7.879 1.00 92.00 100 GLU A O 1
ATOM 762 N N . ALA A 1 101 ? 0.250 -3.708 -9.153 1.00 92.69 101 ALA A N 1
ATOM 763 C CA . ALA A 1 101 ? -0.159 -5.005 -8.617 1.00 92.69 101 ALA A CA 1
ATOM 764 C C . ALA A 1 101 ? 0.103 -5.111 -7.105 1.00 92.69 101 ALA A C 1
ATOM 766 O O . ALA A 1 101 ? -0.793 -5.490 -6.350 1.00 92.69 101 ALA A O 1
ATOM 767 N N . ASN A 1 102 ? 1.293 -4.705 -6.651 1.00 91.69 102 ASN A N 1
ATOM 768 C CA . ASN A 1 102 ? 1.626 -4.695 -5.226 1.00 91.69 102 ASN A CA 1
ATOM 769 C C . ASN A 1 102 ? 0.710 -3.742 -4.442 1.00 91.69 102 ASN A C 1
ATOM 771 O O . ASN A 1 102 ? 0.246 -4.083 -3.358 1.00 91.69 102 ASN A O 1
ATOM 775 N N . LEU A 1 103 ? 0.426 -2.546 -4.973 1.00 93.31 103 LEU A N 1
ATOM 776 C CA . LEU A 1 103 ? -0.483 -1.587 -4.334 1.00 93.31 103 LEU A CA 1
ATOM 777 C C . LEU A 1 103 ? -1.908 -2.139 -4.219 1.00 93.31 103 LEU A C 1
ATOM 779 O O . LEU A 1 103 ? -2.548 -1.950 -3.183 1.00 93.31 103 LEU A O 1
ATOM 783 N N . ALA A 1 104 ? -2.388 -2.848 -5.240 1.00 92.94 104 ALA A N 1
ATOM 784 C CA . ALA A 1 104 ? -3.683 -3.518 -5.193 1.00 92.94 104 ALA A CA 1
ATOM 785 C C . ALA A 1 104 ? -3.716 -4.610 -4.110 1.00 92.94 104 ALA A C 1
ATOM 787 O O . ALA A 1 104 ? -4.674 -4.678 -3.338 1.00 92.94 104 ALA A O 1
ATOM 788 N N . GLU A 1 105 ? -2.654 -5.412 -3.994 1.00 92.94 105 GLU A N 1
ATOM 789 C CA . GLU A 1 105 ? -2.519 -6.431 -2.947 1.00 92.94 105 GLU A CA 1
ATOM 790 C C . GLU A 1 105 ? -2.478 -5.808 -1.541 1.00 92.94 105 GLU A C 1
ATOM 792 O O . GLU A 1 105 ? -3.208 -6.244 -0.648 1.00 92.94 105 GLU A O 1
ATOM 797 N N . TYR A 1 106 ? -1.707 -4.734 -1.346 1.00 94.06 106 TYR A N 1
ATOM 798 C CA . TYR A 1 106 ? -1.673 -4.007 -0.073 1.00 94.06 106 TYR A CA 1
ATOM 799 C C . TYR A 1 106 ? -3.035 -3.409 0.286 1.00 94.06 106 TYR A C 1
ATOM 801 O O . TYR A 1 106 ? -3.450 -3.490 1.441 1.00 94.06 106 TYR A O 1
ATOM 809 N N . SER A 1 107 ? -3.756 -2.845 -0.685 1.00 93.38 107 SER A N 1
ATOM 810 C CA . SER A 1 107 ? -5.104 -2.317 -0.463 1.00 93.38 107 SER A CA 1
ATOM 811 C C . SER A 1 107 ? -6.084 -3.415 -0.042 1.00 93.38 107 SER A C 1
ATOM 813 O O . SER A 1 107 ? -6.897 -3.202 0.862 1.00 93.38 107 SER A O 1
ATOM 815 N N . ALA A 1 108 ? -6.007 -4.595 -0.662 1.00 94.12 108 ALA A N 1
ATOM 816 C CA . ALA A 1 108 ? -6.818 -5.746 -0.275 1.00 94.12 108 ALA A CA 1
ATOM 817 C C . ALA A 1 108 ? -6.469 -6.225 1.145 1.00 94.12 108 ALA A C 1
ATOM 819 O O . ALA A 1 108 ? -7.366 -6.413 1.966 1.00 94.12 108 ALA A O 1
ATOM 820 N N . SER A 1 109 ? -5.176 -6.328 1.469 1.00 95.00 109 SER A N 1
ATOM 821 C CA . SER A 1 109 ? -4.699 -6.708 2.805 1.00 95.00 109 SER A CA 1
ATOM 822 C C . SER A 1 109 ? -5.144 -5.722 3.890 1.00 95.00 109 SER A C 1
ATOM 824 O O . SER A 1 109 ? -5.598 -6.138 4.955 1.00 95.00 109 SER A O 1
ATOM 826 N N . LEU A 1 110 ? -5.075 -4.414 3.618 1.00 94.88 110 LEU A N 1
ATOM 827 C CA . LEU A 1 110 ? -5.553 -3.376 4.536 1.00 94.88 110 LEU A CA 1
ATOM 828 C C . LEU A 1 110 ? -7.063 -3.461 4.763 1.00 94.88 110 LEU A C 1
ATOM 830 O O . LEU A 1 110 ? -7.524 -3.256 5.885 1.00 94.88 110 LEU A O 1
ATOM 834 N N . THR A 1 111 ? -7.822 -3.792 3.720 1.00 94.44 111 THR A N 1
ATOM 835 C CA . THR A 1 111 ? -9.274 -3.979 3.824 1.00 94.44 111 THR A CA 1
ATOM 836 C C . THR A 1 111 ? -9.594 -5.183 4.707 1.00 94.44 111 THR A C 1
ATOM 838 O O . THR A 1 111 ? -10.326 -5.046 5.683 1.00 94.44 111 THR A O 1
ATOM 841 N N . GLU A 1 112 ? -8.960 -6.329 4.455 1.00 95.75 112 GLU A N 1
ATOM 842 C CA . GLU A 1 112 ? -9.132 -7.541 5.265 1.00 95.75 112 GLU A CA 1
ATOM 843 C C . GLU A 1 112 ? -8.690 -7.325 6.725 1.00 95.75 112 GLU A C 1
ATOM 845 O O . GLU A 1 112 ? -9.334 -7.790 7.669 1.00 95.75 112 GLU A O 1
ATOM 850 N N . PHE A 1 113 ? -7.595 -6.590 6.941 1.00 95.69 113 PHE A N 1
ATOM 851 C CA . PHE A 1 113 ? -7.148 -6.208 8.278 1.00 95.69 113 PHE A CA 1
ATOM 852 C C . PHE A 1 113 ? -8.171 -5.313 8.987 1.00 95.69 113 PHE A C 1
ATOM 854 O O . PHE A 1 113 ? -8.454 -5.529 10.169 1.00 95.69 113 PHE A O 1
ATOM 861 N N . SER A 1 114 ? -8.741 -4.335 8.279 1.00 96.12 114 SER A N 1
ATOM 862 C CA . SER A 1 114 ? -9.789 -3.461 8.807 1.00 96.12 114 SER A CA 1
ATOM 863 C C . SER A 1 114 ? -11.029 -4.264 9.194 1.00 96.12 114 SER A C 1
ATOM 865 O O . SER A 1 114 ? -11.520 -4.116 10.310 1.00 96.12 114 SER A O 1
ATOM 867 N N . GLU A 1 115 ? -11.499 -5.159 8.325 1.00 96.12 115 GLU A N 1
ATOM 868 C CA . GLU A 1 115 ? -12.653 -6.027 8.594 1.00 96.12 115 GLU A CA 1
ATOM 869 C C . GLU A 1 115 ? -12.428 -6.901 9.833 1.00 96.12 115 GLU A C 1
ATOM 871 O O . GLU A 1 115 ? -13.241 -6.882 10.758 1.00 96.12 115 GLU A O 1
ATOM 876 N N . ARG A 1 116 ? -11.278 -7.583 9.921 1.00 95.19 116 ARG A N 1
ATOM 877 C CA . ARG A 1 116 ? -10.914 -8.383 11.104 1.00 95.19 116 ARG A CA 1
ATOM 878 C C . ARG A 1 116 ? -10.806 -7.550 12.375 1.00 95.19 116 ARG A C 1
ATOM 880 O O . ARG A 1 116 ? -11.088 -8.044 13.465 1.00 95.19 116 ARG A O 1
ATOM 887 N N . THR A 1 117 ? -10.324 -6.316 12.264 1.00 95.94 117 THR A N 1
ATOM 888 C CA . THR A 1 117 ? -10.191 -5.426 13.421 1.00 95.94 117 THR A CA 1
ATOM 889 C C . THR A 1 117 ? -11.563 -4.980 13.906 1.00 95.94 117 THR A C 1
ATOM 891 O O . THR A 1 117 ? -11.819 -5.056 15.103 1.00 95.94 117 THR A O 1
ATOM 894 N N . LEU A 1 118 ? -12.463 -4.602 12.996 1.00 96.56 118 LEU A N 1
ATOM 895 C CA . LEU A 1 118 ? -13.845 -4.254 13.332 1.00 96.56 118 LEU A CA 1
ATOM 896 C C . LEU A 1 118 ? -14.595 -5.438 13.953 1.00 96.56 118 LEU A C 1
ATOM 898 O O . LEU A 1 118 ? -15.277 -5.266 14.958 1.00 96.56 118 LEU A O 1
ATOM 902 N N . GLU A 1 119 ? -14.421 -6.647 13.418 1.00 96.81 119 GLU A N 1
ATOM 903 C CA . GLU A 1 119 ? -15.012 -7.860 13.994 1.00 96.81 119 GLU A CA 1
ATOM 904 C C . GLU A 1 119 ? -14.532 -8.102 15.434 1.00 96.81 119 GLU A C 1
ATOM 906 O O . GLU A 1 119 ? -15.337 -8.361 16.327 1.00 96.81 119 GLU A O 1
ATOM 911 N N . LYS A 1 120 ? -13.226 -7.949 15.688 1.00 96.81 120 LYS A N 1
ATOM 912 C CA . LYS A 1 120 ? -12.662 -8.071 17.041 1.00 96.81 120 LYS A CA 1
ATOM 913 C C . LYS A 1 120 ? -13.154 -6.983 17.988 1.00 96.81 120 LYS A C 1
ATOM 915 O O . LYS A 1 120 ? -13.377 -7.277 19.158 1.00 96.81 120 LYS A O 1
ATOM 920 N N . VAL A 1 121 ? -13.290 -5.745 17.513 1.00 96.38 121 VAL A N 1
ATOM 921 C CA . VAL A 1 121 ? -13.837 -4.643 18.318 1.00 96.38 121 VAL A CA 1
ATOM 922 C C . VAL A 1 121 ? -15.274 -4.961 18.716 1.00 96.38 121 VAL A C 1
ATOM 924 O O . VAL A 1 121 ? -15.579 -4.910 19.902 1.00 96.38 121 VAL A O 1
ATOM 927 N N . ASN A 1 122 ? -16.105 -5.410 17.776 1.00 95.75 122 ASN A N 1
ATOM 928 C CA . ASN A 1 122 ? -17.484 -5.803 18.069 1.00 95.75 122 ASN A CA 1
ATOM 929 C C . ASN A 1 122 ? -17.565 -6.970 19.076 1.00 95.75 122 ASN A C 1
ATOM 931 O O . ASN A 1 122 ? -18.401 -6.944 19.976 1.00 95.75 122 ASN A O 1
ATOM 935 N N . ASP A 1 123 ? -16.696 -7.986 18.970 1.00 97.50 123 ASP A N 1
ATOM 936 C CA . ASP A 1 123 ? -16.638 -9.082 19.957 1.00 97.50 123 ASP A CA 1
ATOM 937 C C . ASP A 1 123 ? -16.231 -8.574 21.351 1.00 97.50 123 ASP A C 1
ATOM 939 O O . ASP A 1 123 ? -16.802 -8.984 22.363 1.00 97.50 123 ASP A O 1
ATOM 943 N N . LEU A 1 124 ? -15.267 -7.651 21.425 1.00 96.25 124 LEU A N 1
ATOM 944 C CA . LEU A 1 124 ? -14.871 -7.029 22.690 1.00 96.25 124 LEU A CA 1
ATOM 945 C C . LEU A 1 124 ? -15.989 -6.168 23.285 1.00 96.25 124 LEU A C 1
ATOM 947 O O . LEU A 1 124 ? -16.225 -6.257 24.490 1.00 96.25 124 LEU A O 1
ATOM 951 N N . GLU A 1 125 ? -16.694 -5.387 22.469 1.00 95.12 125 GLU A N 1
ATOM 952 C CA . GLU A 1 125 ? -17.850 -4.593 22.898 1.00 95.12 125 GLU A CA 1
ATOM 953 C C . GLU A 1 125 ? -18.951 -5.493 23.465 1.00 95.12 125 GLU A C 1
ATOM 955 O O . GLU A 1 125 ? -19.381 -5.285 24.599 1.00 95.12 125 GLU A O 1
ATOM 960 N N . ALA A 1 126 ? -19.316 -6.570 22.764 1.00 96.19 126 ALA A N 1
ATOM 961 C CA . ALA A 1 126 ? -20.314 -7.525 23.245 1.00 96.19 126 ALA A CA 1
ATOM 962 C C . ALA A 1 126 ? -19.909 -8.180 24.581 1.00 96.19 126 ALA A C 1
ATOM 964 O O . ALA A 1 126 ? -20.738 -8.366 25.478 1.00 96.19 126 ALA A O 1
ATOM 965 N N . ARG A 1 127 ? -18.621 -8.513 24.752 1.00 96.25 127 ARG A N 1
ATOM 966 C CA . ARG A 1 127 ? -18.102 -9.046 26.024 1.00 96.25 127 ARG A CA 1
ATOM 967 C C . ARG A 1 127 ? -18.154 -8.014 27.146 1.00 96.25 127 ARG A C 1
ATOM 969 O O . ARG A 1 127 ? -18.497 -8.381 28.269 1.00 96.25 127 ARG A O 1
ATOM 976 N N . LEU A 1 128 ? -17.819 -6.756 26.863 1.00 96.31 128 LEU A N 1
ATOM 977 C CA . LEU A 1 128 ? -17.887 -5.667 27.839 1.00 96.31 128 LEU A CA 1
ATOM 978 C C . LEU A 1 128 ? -19.329 -5.371 28.250 1.00 96.31 128 LEU A C 1
ATOM 980 O O . LEU A 1 128 ? -19.597 -5.212 29.441 1.00 96.31 128 LEU A O 1
ATOM 984 N N . GLU A 1 129 ? -20.268 -5.357 27.307 1.00 96.19 129 GLU A N 1
ATOM 985 C CA . GLU A 1 129 ? -21.696 -5.213 27.600 1.00 96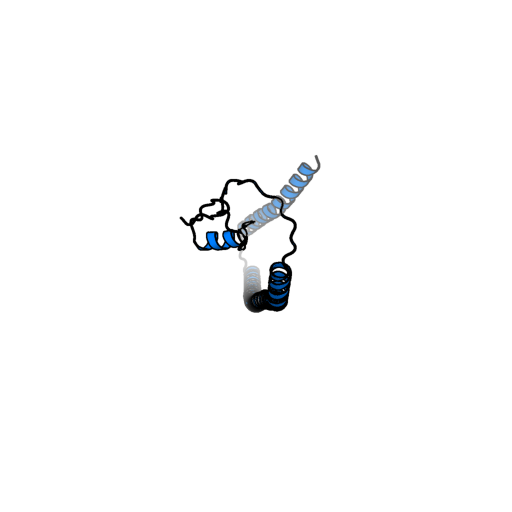.19 129 GLU A CA 1
ATOM 986 C C . GLU A 1 129 ? -22.189 -6.350 28.499 1.00 96.19 129 GLU A C 1
ATOM 988 O O . GLU A 1 129 ? -22.808 -6.102 29.537 1.00 96.19 129 GLU A O 1
ATOM 993 N N . PHE A 1 130 ? -21.840 -7.596 28.165 1.00 96.12 130 PHE A N 1
ATOM 994 C CA . PHE A 1 130 ? -22.188 -8.749 28.989 1.00 96.12 130 PHE A CA 1
ATOM 995 C C . PHE A 1 130 ? -21.613 -8.638 30.408 1.00 96.12 130 PHE A C 1
ATOM 997 O O . PHE A 1 130 ? -22.340 -8.810 31.387 1.00 96.12 130 PHE A O 1
ATOM 1004 N N . GLN A 1 131 ? -20.325 -8.308 30.536 1.00 95.75 131 GLN A N 1
ATOM 1005 C CA . GLN A 1 131 ? -19.686 -8.107 31.839 1.00 95.75 131 GLN A CA 1
ATOM 1006 C C . GLN A 1 131 ? -20.341 -6.972 32.626 1.00 95.75 131 GLN A C 1
ATOM 1008 O O . GLN A 1 131 ? -20.522 -7.103 33.833 1.00 95.75 131 GLN A O 1
ATOM 1013 N N . THR A 1 132 ? -20.744 -5.892 31.956 1.00 96.06 132 THR A N 1
ATOM 1014 C CA . THR 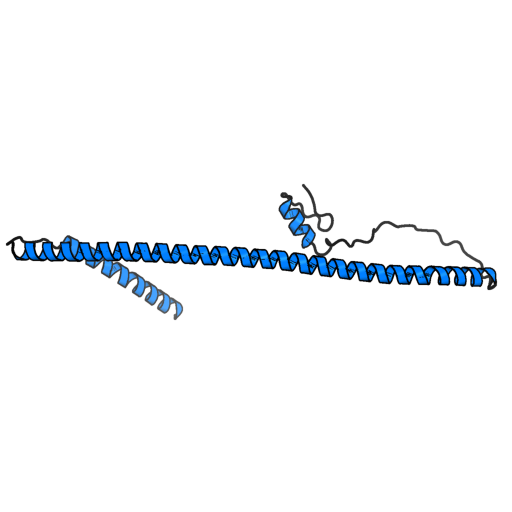A 1 132 ? -21.433 -4.761 32.588 1.00 96.06 132 THR A CA 1
ATOM 1015 C C . THR A 1 132 ? -22.773 -5.193 33.178 1.00 96.06 132 THR A C 1
ATOM 1017 O O . THR A 1 132 ? -23.065 -4.863 34.326 1.00 96.06 132 THR A O 1
ATOM 1020 N N . ILE A 1 133 ? -23.560 -5.985 32.443 1.00 95.94 133 ILE A N 1
ATOM 1021 C CA . ILE A 1 133 ? -24.839 -6.527 32.929 1.00 95.94 133 ILE A CA 1
ATOM 1022 C C . ILE A 1 133 ? -24.613 -7.465 34.119 1.00 95.94 133 ILE A C 1
ATOM 1024 O O . ILE A 1 133 ? -25.306 -7.359 35.130 1.00 95.94 133 ILE A O 1
ATOM 1028 N N . VAL A 1 134 ? -23.627 -8.363 34.027 1.00 95.56 134 VAL A N 1
ATOM 1029 C CA . VAL A 1 134 ? -23.298 -9.296 35.116 1.00 95.56 134 VAL A CA 1
ATOM 1030 C C . VAL A 1 134 ? -22.850 -8.544 36.367 1.00 95.56 134 VAL A C 1
ATOM 1032 O O . VAL A 1 134 ? -23.323 -8.848 37.458 1.00 95.56 134 VAL A O 1
ATOM 1035 N N . LEU A 1 135 ? -21.978 -7.544 36.229 1.00 94.12 135 LEU A N 1
ATOM 1036 C CA . LEU A 1 135 ? -21.523 -6.726 37.352 1.00 94.12 135 LEU A CA 1
ATOM 1037 C C . LEU A 1 135 ? -22.671 -5.922 37.966 1.00 94.12 135 LEU A C 1
ATOM 1039 O O . LEU A 1 135 ? -22.763 -5.867 39.187 1.00 94.12 135 LEU A O 1
ATOM 1043 N N . ALA A 1 136 ? -23.565 -5.353 37.154 1.00 93.19 136 ALA A N 1
ATOM 1044 C CA . ALA A 1 136 ? -24.754 -4.667 37.655 1.00 93.19 136 ALA A CA 1
ATOM 1045 C C . ALA A 1 136 ? -25.650 -5.615 38.470 1.00 93.19 136 ALA A C 1
ATOM 1047 O O . ALA A 1 136 ? -26.040 -5.269 39.582 1.00 93.19 136 ALA A O 1
ATOM 1048 N N . ALA A 1 137 ? -25.893 -6.831 37.970 1.00 92.94 137 ALA A N 1
ATOM 1049 C CA . ALA A 1 137 ? -26.671 -7.846 38.678 1.00 92.94 137 ALA A CA 1
ATOM 1050 C C . ALA A 1 137 ? -25.995 -8.308 39.982 1.00 92.94 137 ALA A C 1
ATOM 1052 O O . ALA A 1 137 ? -26.668 -8.513 40.989 1.00 92.94 137 ALA A O 1
ATOM 1053 N N . ILE A 1 138 ? -24.663 -8.447 39.991 1.00 92.19 138 ILE A N 1
ATOM 1054 C CA . ILE A 1 138 ? -23.903 -8.759 41.211 1.00 92.19 138 ILE A CA 1
ATOM 1055 C C . ILE A 1 138 ? -24.024 -7.615 42.221 1.00 92.19 138 ILE A C 1
ATOM 1057 O O . ILE A 1 138 ? -24.248 -7.876 43.398 1.00 92.19 138 ILE A O 1
ATOM 1061 N N . VAL A 1 139 ? -23.894 -6.360 41.784 1.00 88.81 139 VAL A N 1
ATOM 1062 C CA . VAL A 1 139 ? -24.035 -5.187 42.660 1.00 88.81 139 VAL A CA 1
ATOM 1063 C C . VAL A 1 139 ? -25.445 -5.103 43.245 1.00 88.81 139 VAL A C 1
ATOM 1065 O O . VAL A 1 139 ? -25.581 -4.831 44.434 1.00 88.81 139 VAL A O 1
ATOM 1068 N N . GLU A 1 140 ? -26.480 -5.373 42.449 1.00 88.94 140 GLU A N 1
ATOM 1069 C CA . GLU A 1 140 ? -27.870 -5.416 42.916 1.00 88.94 140 GLU A CA 1
ATOM 1070 C C . GLU A 1 140 ? -28.079 -6.533 43.949 1.00 88.94 140 GLU A C 1
ATOM 1072 O O . GLU A 1 140 ? -28.569 -6.269 45.045 1.00 88.94 140 GLU A O 1
ATOM 1077 N N . ALA A 1 141 ? -27.592 -7.747 43.673 1.00 89.44 141 ALA A N 1
ATOM 1078 C CA . ALA A 1 141 ? -27.664 -8.863 44.615 1.00 89.44 141 ALA A CA 1
ATOM 1079 C C . ALA A 1 141 ? -26.893 -8.591 45.919 1.00 89.44 141 ALA A C 1
ATOM 1081 O O . ALA A 1 141 ? -27.360 -8.948 47.000 1.00 89.44 141 ALA A O 1
ATOM 1082 N N . ILE A 1 142 ? -25.725 -7.942 45.831 1.00 88.50 142 ILE A N 1
ATOM 1083 C CA . ILE A 1 142 ? -24.957 -7.510 47.002 1.00 88.50 142 ILE A CA 1
ATOM 1084 C C . ILE A 1 142 ? -25.741 -6.467 47.788 1.00 88.50 142 ILE A C 1
ATOM 1086 O O . ILE A 1 142 ? -25.762 -6.568 49.002 1.00 88.50 142 ILE A O 1
ATOM 1090 N N . ALA A 1 143 ? -26.386 -5.496 47.139 1.00 85.00 143 ALA A N 1
ATOM 1091 C CA . ALA A 1 143 ? -27.171 -4.471 47.824 1.00 85.00 143 ALA A CA 1
ATOM 1092 C C . ALA A 1 143 ? -28.414 -5.043 48.531 1.00 85.00 143 ALA A C 1
ATOM 1094 O O . ALA A 1 143 ? -28.821 -4.523 49.569 1.00 85.00 143 ALA A O 1
ATOM 1095 N N . GLU A 1 144 ? -29.012 -6.104 47.983 1.00 87.62 144 GLU A N 1
ATOM 1096 C CA . GLU A 1 144 ? -30.121 -6.832 48.614 1.00 87.62 144 GLU A CA 1
ATOM 1097 C C . GLU A 1 144 ? -29.662 -7.740 49.764 1.00 87.62 144 GLU A C 1
ATOM 1099 O O . GLU A 1 144 ? -30.422 -8.009 50.696 1.00 87.62 144 GLU A O 1
ATOM 1104 N N . SER A 1 145 ? -28.420 -8.219 49.713 1.00 80.88 145 SER A N 1
ATOM 1105 C CA . SER A 1 145 ? -27.812 -8.996 50.787 1.00 80.88 145 SER A CA 1
ATOM 1106 C C . SER A 1 145 ? -27.161 -8.070 51.824 1.00 80.88 145 SER A C 1
ATOM 1108 O O . SER A 1 145 ? -26.461 -7.134 51.478 1.00 80.88 145 SER A O 1
ATOM 1110 N N . GLU A 1 146 ? -27.309 -8.316 53.123 1.00 76.94 146 GLU A N 1
ATOM 1111 C CA . GLU A 1 146 ? -26.603 -7.527 54.155 1.00 76.94 146 GLU A CA 1
ATOM 1112 C C . GLU A 1 146 ? -25.105 -7.909 54.254 1.00 76.94 146 GLU A C 1
ATOM 1114 O O . GLU A 1 146 ? -24.581 -8.175 55.336 1.00 76.94 146 GLU A O 1
ATOM 1119 N N . ILE A 1 147 ? -24.408 -8.014 53.119 1.00 78.56 147 ILE A N 1
ATOM 1120 C CA . ILE A 1 147 ? -23.000 -8.413 53.030 1.00 78.56 147 ILE A CA 1
ATOM 1121 C C . ILE A 1 147 ? -22.134 -7.154 52.926 1.00 78.56 147 ILE A C 1
ATOM 1123 O O . ILE A 1 147 ? -22.204 -6.411 51.948 1.00 78.56 147 ILE A O 1
ATOM 1127 N N . GLU A 1 148 ? -21.273 -6.926 53.920 1.00 74.94 148 GLU A N 1
ATOM 1128 C CA . GLU A 1 148 ? -20.228 -5.899 53.850 1.00 74.94 148 GLU A CA 1
ATOM 1129 C C . GLU A 1 148 ? -19.145 -6.313 52.842 1.00 74.94 148 GLU A C 1
ATOM 1131 O O . GLU A 1 148 ? -18.483 -7.340 53.001 1.00 74.94 148 GLU A O 1
ATOM 1136 N N . VAL A 1 149 ? -18.959 -5.504 51.796 1.00 74.75 149 VAL A N 1
ATOM 1137 C CA . VAL A 1 149 ? -17.922 -5.710 50.776 1.00 74.75 149 VAL A CA 1
ATOM 1138 C C . VAL A 1 149 ? -16.700 -4.854 51.098 1.00 74.75 149 VAL A C 1
ATOM 1140 O O . VAL A 1 149 ? -16.803 -3.632 51.203 1.00 74.75 149 VAL A O 1
ATOM 1143 N N . ASP A 1 150 ? -15.530 -5.488 51.201 1.00 79.75 150 ASP A N 1
ATOM 1144 C CA . ASP A 1 150 ? -14.248 -4.793 51.332 1.00 79.75 150 ASP A CA 1
ATOM 1145 C C . ASP A 1 150 ? -13.781 -4.254 49.966 1.00 79.75 150 ASP A C 1
ATOM 1147 O O . ASP A 1 150 ? -13.551 -5.009 49.023 1.00 79.75 150 ASP A O 1
ATOM 1151 N N . ALA A 1 151 ? -13.649 -2.929 49.860 1.00 79.62 151 ALA A N 1
ATOM 1152 C CA . ALA A 1 151 ? -13.213 -2.226 48.651 1.00 79.62 151 ALA A CA 1
ATOM 1153 C C . ALA A 1 151 ? -11.744 -1.758 48.710 1.00 79.62 151 ALA A C 1
ATOM 1155 O O . ALA A 1 151 ? -11.318 -0.964 47.861 1.00 79.62 151 ALA A O 1
ATOM 1156 N N . SER A 1 152 ? -10.972 -2.210 49.702 1.00 84.75 152 SER A N 1
ATOM 1157 C CA . SER A 1 152 ? -9.593 -1.766 49.938 1.00 84.75 152 SER A CA 1
ATOM 1158 C C . SER A 1 152 ? -8.659 -2.028 48.747 1.00 84.75 152 SER A C 1
ATOM 1160 O O . SER A 1 152 ? -7.947 -1.117 48.320 1.00 84.75 152 SER A O 1
ATOM 1162 N N . GLU A 1 153 ? -8.717 -3.212 48.129 1.00 80.94 153 GLU A N 1
ATOM 1163 C CA . GLU A 1 153 ? -7.907 -3.547 46.943 1.00 80.94 153 GLU A CA 1
ATOM 1164 C C . GLU A 1 153 ? -8.287 -2.712 45.707 1.00 80.94 153 GLU A C 1
ATOM 1166 O O . GLU A 1 153 ? -7.418 -2.269 44.954 1.00 80.94 153 GLU A O 1
ATOM 1171 N N . ILE A 1 154 ? 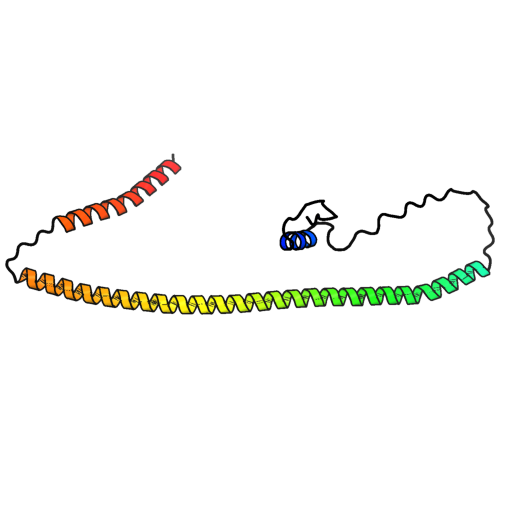-9.579 -2.418 45.521 1.00 77.44 154 ILE A N 1
ATOM 1172 C CA . ILE A 1 154 ? -10.064 -1.580 44.410 1.00 77.44 154 ILE A CA 1
ATOM 1173 C C . ILE A 1 154 ? -9.584 -0.132 44.586 1.00 77.44 154 ILE A C 1
ATOM 1175 O O . ILE A 1 154 ? -9.217 0.533 43.611 1.00 77.44 154 ILE A O 1
ATOM 1179 N N . GLN A 1 155 ? -9.567 0.369 45.825 1.00 78.38 155 GLN A N 1
ATOM 1180 C CA . GLN A 1 155 ? -9.002 1.682 46.136 1.00 78.38 155 GLN A CA 1
ATOM 1181 C C . GLN A 1 155 ? -7.489 1.725 45.912 1.00 78.38 155 GLN A C 1
ATOM 1183 O O . GLN A 1 155 ? -7.009 2.697 45.322 1.00 78.38 155 GLN A O 1
ATOM 1188 N N . ALA A 1 156 ? -6.758 0.680 46.316 1.00 82.75 156 ALA A N 1
ATOM 1189 C CA . ALA A 1 156 ? -5.322 0.570 46.067 1.00 82.75 156 ALA A CA 1
ATOM 1190 C C . ALA A 1 156 ? -5.023 0.649 44.560 1.00 82.75 156 ALA A C 1
ATOM 1192 O O . ALA A 1 156 ? -4.287 1.536 44.123 1.00 82.75 156 ALA A O 1
ATOM 1193 N N . TYR A 1 157 ? -5.709 -0.161 43.750 1.00 78.19 157 TYR A N 1
ATOM 1194 C CA . TYR A 1 157 ? -5.547 -0.162 42.294 1.00 78.19 157 TYR A CA 1
ATOM 1195 C C . TYR A 1 157 ? -5.873 1.196 41.639 1.00 78.19 157 TYR A C 1
ATOM 1197 O O . TYR A 1 157 ? -5.092 1.706 40.833 1.00 78.19 157 TYR A O 1
ATOM 1205 N N . ARG A 1 158 ? -6.988 1.849 42.015 1.00 74.38 158 ARG A N 1
ATOM 1206 C CA . ARG A 1 158 ? -7.332 3.194 41.499 1.00 74.38 158 ARG A CA 1
ATOM 1207 C C . ARG A 1 158 ? -6.277 4.242 41.845 1.00 74.38 158 ARG A C 1
ATOM 1209 O O . ARG A 1 158 ? -6.014 5.137 41.041 1.00 74.38 158 ARG A O 1
ATOM 1216 N N . SER A 1 159 ? -5.701 4.159 43.043 1.00 76.00 159 SER A N 1
ATOM 1217 C CA . SER A 1 159 ? -4.666 5.097 43.474 1.00 76.00 159 SER A CA 1
ATOM 1218 C C . SER A 1 159 ? -3.363 4.918 42.693 1.00 76.00 159 SER A C 1
ATOM 1220 O O . SER A 1 159 ? -2.768 5.916 42.294 1.00 76.00 159 SER A O 1
ATOM 1222 N N . GLU A 1 160 ? -2.972 3.682 42.380 1.00 74.81 160 GLU A N 1
ATOM 1223 C CA . GLU A 1 160 ? -1.815 3.396 41.524 1.00 74.81 160 GLU A CA 1
ATOM 1224 C C . GLU A 1 160 ? -2.022 3.916 40.092 1.00 74.81 160 GLU A C 1
ATOM 1226 O O . GLU A 1 160 ? -1.134 4.559 39.528 1.00 74.81 160 GLU A O 1
ATOM 1231 N N . GLN A 1 161 ? -3.217 3.737 39.520 1.00 67.12 161 GLN A N 1
ATOM 1232 C CA . GLN A 1 161 ? -3.517 4.193 38.159 1.00 67.12 161 GLN A CA 1
ATOM 1233 C C . GLN A 1 161 ? -3.528 5.733 38.044 1.00 67.12 161 GLN A C 1
ATOM 1235 O O . GLN A 1 161 ? -2.913 6.294 37.133 1.00 67.12 161 GLN A O 1
ATOM 1240 N N . LEU A 1 162 ? -4.105 6.438 39.027 1.00 61.00 162 LEU A N 1
ATOM 1241 C CA . LEU A 1 162 ? -4.047 7.908 39.123 1.00 61.00 162 LEU A CA 1
ATOM 1242 C C . LEU A 1 162 ? -2.613 8.447 39.238 1.00 61.00 162 LEU A C 1
ATOM 1244 O O . LEU A 1 162 ? -2.321 9.548 38.761 1.00 61.00 162 LEU A O 1
ATOM 1248 N N . VAL A 1 163 ? -1.713 7.692 39.873 1.00 60.09 163 VAL A N 1
ATOM 1249 C CA . VAL A 1 163 ? -0.292 8.051 39.965 1.00 60.09 163 VAL A CA 1
ATOM 1250 C C . VAL A 1 163 ? 0.386 7.919 38.599 1.00 60.09 163 VAL A C 1
ATOM 1252 O O . VAL A 1 163 ? 1.163 8.802 38.234 1.00 60.09 163 VAL A O 1
ATOM 1255 N N . THR A 1 164 ? 0.053 6.897 37.802 1.00 61.94 164 THR A N 1
ATOM 1256 C CA . THR A 1 164 ? 0.644 6.723 36.461 1.00 61.94 164 THR A CA 1
ATOM 1257 C C . THR A 1 164 ? 0.263 7.841 35.483 1.00 61.94 164 THR A C 1
ATOM 1259 O O . THR A 1 164 ? 1.152 8.407 34.845 1.00 61.94 164 THR A O 1
ATOM 1262 N N . GLU A 1 165 ? -1.005 8.257 35.434 1.00 58.03 165 GLU A N 1
ATOM 1263 C CA . GLU A 1 165 ? -1.464 9.330 34.533 1.00 58.03 165 GLU A CA 1
ATOM 1264 C C . GLU A 1 165 ? -0.909 10.711 34.923 1.00 58.03 165 GLU A C 1
ATOM 1266 O O . GLU A 1 165 ? -0.457 11.470 34.063 1.00 58.03 165 GLU A O 1
ATOM 1271 N N . ARG A 1 166 ? -0.851 11.023 36.228 1.00 56.97 166 ARG A N 1
ATOM 1272 C CA . ARG A 1 166 ? -0.197 12.253 36.713 1.00 56.97 166 ARG A CA 1
ATOM 1273 C C . ARG A 1 166 ? 1.316 12.245 36.490 1.00 56.97 166 ARG A C 1
ATOM 1275 O O . ARG A 1 166 ? 1.888 13.303 36.244 1.00 56.97 166 ARG A O 1
ATOM 1282 N N . SER A 1 167 ? 1.974 11.085 36.561 1.00 64.12 167 SER A N 1
ATOM 1283 C CA . SER A 1 167 ? 3.434 11.000 36.414 1.00 64.12 167 SER A CA 1
ATOM 1284 C C . SER A 1 167 ? 3.916 11.352 35.007 1.00 64.12 167 SER A C 1
ATOM 1286 O O . SER A 1 167 ? 4.906 12.065 34.881 1.00 64.12 167 SER A O 1
ATOM 1288 N N . ALA A 1 168 ? 3.197 10.935 33.961 1.00 65.56 168 ALA A N 1
ATOM 1289 C CA . ALA A 1 168 ? 3.563 11.245 32.581 1.00 65.56 168 ALA A CA 1
ATOM 1290 C C . ALA A 1 168 ? 3.375 12.738 32.268 1.00 65.56 168 ALA A C 1
ATOM 1292 O O . ALA A 1 168 ? 4.265 13.356 31.691 1.00 65.56 168 ALA A O 1
ATOM 1293 N N . SER A 1 169 ? 2.261 13.337 32.708 1.00 68.88 169 SER A N 1
ATOM 1294 C CA . SER A 1 169 ? 2.008 14.774 32.526 1.00 68.88 169 SER A CA 1
ATOM 1295 C C . SER A 1 169 ? 3.035 15.633 33.266 1.00 68.88 169 SER A C 1
ATOM 1297 O O . SER A 1 169 ? 3.580 16.563 32.683 1.00 68.88 169 SER A O 1
ATOM 1299 N N . ASN A 1 170 ? 3.363 15.283 34.514 1.00 68.88 170 ASN A N 1
ATOM 1300 C CA . ASN A 1 170 ? 4.352 16.019 35.306 1.00 68.88 170 ASN A CA 1
ATOM 1301 C C . ASN A 1 170 ? 5.785 15.842 34.768 1.00 68.88 170 ASN A C 1
ATOM 1303 O O . ASN A 1 170 ? 6.586 16.766 34.855 1.00 68.88 170 ASN A O 1
ATOM 1307 N N . GLN A 1 171 ? 6.124 14.674 34.205 1.00 64.69 171 GLN A N 1
ATOM 1308 C CA . GLN A 1 171 ? 7.412 14.459 33.527 1.00 64.69 171 GLN A CA 1
ATOM 1309 C C . GLN A 1 171 ? 7.527 15.292 32.248 1.00 64.69 171 GLN A C 1
ATOM 1311 O O . GLN A 1 171 ? 8.599 15.806 31.943 1.00 64.69 171 GLN A O 1
ATOM 1316 N N . LEU A 1 172 ? 6.427 15.435 31.509 1.00 68.81 172 LEU A N 1
ATOM 1317 C CA . LEU A 1 172 ? 6.385 16.206 30.271 1.00 68.81 172 LEU A CA 1
ATOM 1318 C C . LEU A 1 172 ? 6.442 17.714 30.556 1.00 68.81 172 LEU A C 1
ATOM 1320 O O . LEU A 1 172 ? 7.152 18.434 29.865 1.00 68.81 172 LEU A O 1
ATOM 1324 N N . GLU A 1 173 ? 5.775 18.175 31.615 1.00 78.88 173 GLU A N 1
ATOM 1325 C CA . GLU A 1 173 ? 5.847 19.559 32.099 1.00 78.88 173 GLU A CA 1
ATOM 1326 C C . GLU A 1 173 ? 7.255 19.907 32.611 1.00 78.88 173 GLU A C 1
ATOM 1328 O O . GLU A 1 173 ? 7.825 20.909 32.189 1.00 78.88 173 GLU A O 1
ATOM 1333 N N . ALA A 1 174 ? 7.887 19.022 33.392 1.00 75.81 174 ALA A N 1
ATOM 1334 C CA . ALA A 1 174 ? 9.276 19.198 33.823 1.00 75.81 174 ALA A CA 1
ATOM 1335 C C . ALA A 1 174 ? 10.270 19.231 32.645 1.00 75.81 174 ALA A C 1
ATOM 1337 O O . ALA A 1 174 ? 11.202 20.031 32.652 1.00 75.81 174 ALA A O 1
ATOM 1338 N N . ALA A 1 175 ? 10.057 18.406 31.613 1.00 75.62 175 ALA A N 1
ATOM 1339 C CA . ALA A 1 175 ? 10.882 18.419 30.404 1.00 75.62 175 ALA A CA 1
ATOM 1340 C C . ALA A 1 175 ? 10.672 19.685 29.551 1.00 75.62 175 ALA A C 1
ATOM 1342 O O . ALA A 1 175 ? 11.599 20.140 28.883 1.00 75.62 175 ALA A O 1
ATOM 1343 N N . ILE A 1 176 ? 9.464 20.261 29.557 1.00 81.06 176 ILE A N 1
ATOM 1344 C CA . ILE A 1 176 ? 9.176 21.537 28.888 1.00 81.06 176 ILE A CA 1
ATOM 1345 C C . ILE A 1 176 ? 9.850 22.695 29.631 1.00 81.06 176 ILE A C 1
ATOM 1347 O O . ILE A 1 176 ? 10.466 23.538 28.979 1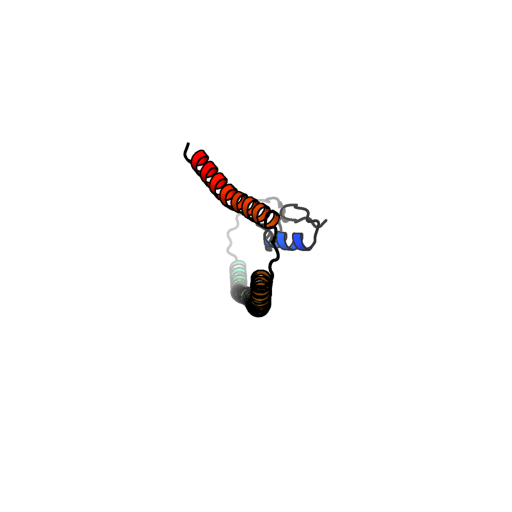.00 81.06 176 ILE A O 1
ATOM 1351 N N . ASP A 1 177 ? 9.783 22.717 30.963 1.00 82.75 177 ASP A N 1
ATOM 1352 C CA . ASP A 1 177 ? 10.430 23.748 31.782 1.00 82.75 177 ASP A CA 1
ATOM 1353 C C . ASP A 1 177 ? 11.963 23.707 31.649 1.00 82.75 177 ASP A C 1
ATOM 1355 O O . ASP A 1 177 ? 12.600 24.754 31.536 1.00 82.75 177 ASP A O 1
ATOM 1359 N N . GLU A 1 178 ? 12.561 22.513 31.568 1.00 78.62 178 GLU A N 1
ATOM 1360 C CA . GLU A 1 178 ? 14.006 22.328 31.353 1.00 78.62 178 GLU A CA 1
ATOM 1361 C C . GLU A 1 178 ? 14.468 22.768 29.948 1.00 78.62 178 GLU A C 1
ATOM 1363 O O . GLU A 1 178 ? 15.613 23.174 29.765 1.00 78.62 178 GLU A O 1
ATOM 1368 N N . LEU A 1 179 ? 13.579 22.743 28.947 1.00 72.31 179 LEU A N 1
ATOM 1369 C CA . LEU A 1 179 ? 13.855 23.256 27.597 1.00 72.31 179 LEU A CA 1
ATOM 1370 C C . LEU A 1 179 ? 13.681 24.780 27.472 1.00 72.31 179 LEU A C 1
ATOM 1372 O O . LEU A 1 179 ? 14.131 25.359 26.480 1.00 72.31 179 LEU A O 1
ATOM 1376 N N . GLN A 1 180 ? 13.001 25.423 28.425 1.00 66.69 180 GLN A N 1
ATOM 1377 C CA . GLN A 1 180 ? 12.734 26.867 28.421 1.00 66.69 180 GLN A CA 1
ATOM 1378 C C . GLN A 1 180 ? 13.694 27.682 29.308 1.00 66.69 180 GLN A C 1
ATOM 1380 O O . GLN A 1 180 ? 13.685 28.913 29.212 1.00 66.69 180 GLN A O 1
ATOM 1385 N N . SER A 1 181 ? 14.520 27.026 30.133 1.00 50.19 181 SER A N 1
ATOM 1386 C CA . SER A 1 181 ? 15.594 27.638 30.938 1.00 50.19 181 SER A CA 1
ATOM 1387 C C . SER A 1 181 ? 16.944 27.647 30.226 1.00 50.19 181 SER A C 1
ATOM 1389 O O . SER A 1 181 ? 17.646 28.680 30.312 1.00 50.19 181 SER A O 1
#

Radius of gyration: 42.55 Å; chains: 1; bounding box: 92×40×116 Å